Protein AF-A0A6A3I0V7-F1 (afdb_monomer_lite)

Structure (mmCIF, N/CA/C/O backbone):
data_AF-A0A6A3I0V7-F1
#
_entry.id   AF-A0A6A3I0V7-F1
#
loop_
_atom_site.group_PDB
_atom_site.id
_atom_site.type_symbol
_atom_site.label_atom_id
_atom_site.label_alt_id
_atom_site.label_comp_id
_atom_site.label_asym_id
_atom_site.label_entity_id
_atom_site.label_seq_id
_atom_site.pdbx_PDB_ins_code
_atom_site.Cartn_x
_atom_site.Cartn_y
_atom_site.Cartn_z
_atom_site.occupancy
_atom_site.B_iso_or_equiv
_atom_site.auth_seq_id
_atom_site.auth_comp_id
_atom_site.auth_asym_id
_atom_site.auth_atom_id
_atom_site.pdbx_PDB_model_num
ATOM 1 N N . MET A 1 1 ? -0.349 12.715 1.368 1.00 79.31 1 MET A N 1
ATOM 2 C CA . MET A 1 1 ? -0.711 11.899 2.550 1.00 79.31 1 MET A CA 1
ATOM 3 C C . MET A 1 1 ? -0.047 10.531 2.510 1.00 79.31 1 MET A C 1
ATOM 5 O O . MET A 1 1 ? 0.721 10.246 3.417 1.00 79.31 1 MET A O 1
ATOM 9 N N . ILE A 1 2 ? -0.271 9.708 1.475 1.00 89.44 2 ILE A N 1
ATOM 10 C CA . ILE A 1 2 ? 0.332 8.367 1.445 1.00 89.44 2 ILE A CA 1
ATOM 11 C C . ILE A 1 2 ? 1.865 8.400 1.434 1.00 89.44 2 ILE A C 1
ATOM 13 O O . ILE A 1 2 ? 2.478 7.672 2.196 1.00 89.44 2 ILE A O 1
ATOM 17 N N . SER A 1 3 ? 2.480 9.334 0.703 1.00 86.75 3 SER A N 1
ATOM 18 C CA . SER A 1 3 ? 3.940 9.506 0.676 1.00 86.75 3 SER A CA 1
ATOM 19 C C . SER A 1 3 ? 4.525 9.823 2.058 1.00 86.75 3 SER A C 1
ATOM 21 O O . SER A 1 3 ? 5.589 9.326 2.403 1.00 86.75 3 SER A O 1
ATOM 23 N N . THR A 1 4 ? 3.809 10.598 2.881 1.00 92.19 4 THR A N 1
ATOM 24 C CA . THR A 1 4 ? 4.211 10.896 4.264 1.00 92.19 4 THR A CA 1
ATOM 25 C C . THR A 1 4 ? 4.148 9.645 5.136 1.00 92.19 4 THR A C 1
ATOM 27 O O . THR A 1 4 ? 5.069 9.386 5.902 1.00 92.19 4 THR A O 1
ATOM 30 N N . LEU A 1 5 ? 3.088 8.842 5.013 1.00 89.75 5 LEU A N 1
ATOM 31 C CA . LEU A 1 5 ? 2.971 7.578 5.745 1.00 89.75 5 LEU A CA 1
ATOM 32 C C . LEU A 1 5 ? 4.051 6.585 5.295 1.00 89.75 5 LEU A C 1
ATOM 34 O O . LEU A 1 5 ? 4.704 5.978 6.137 1.00 89.75 5 LEU A O 1
ATOM 38 N N . THR A 1 6 ? 4.303 6.477 3.990 1.00 90.50 6 THR A N 1
ATOM 39 C CA . THR A 1 6 ? 5.374 5.636 3.442 1.00 90.50 6 THR A CA 1
ATOM 40 C C . THR A 1 6 ? 6.741 6.069 3.965 1.00 90.50 6 THR A C 1
ATOM 42 O O . THR A 1 6 ? 7.535 5.216 4.339 1.00 90.50 6 THR A O 1
ATOM 45 N N . ALA A 1 7 ? 7.012 7.372 4.070 1.00 91.75 7 ALA A N 1
ATOM 46 C CA . ALA A 1 7 ? 8.282 7.864 4.603 1.00 91.75 7 ALA A CA 1
ATOM 47 C C . ALA A 1 7 ? 8.501 7.507 6.086 1.00 91.75 7 ALA A C 1
ATOM 49 O O . ALA A 1 7 ? 9.640 7.322 6.500 1.00 91.75 7 ALA A O 1
ATOM 50 N N . ASN A 1 8 ? 7.429 7.401 6.879 1.00 92.69 8 ASN A N 1
ATOM 51 C CA . ASN A 1 8 ? 7.521 7.099 8.312 1.00 92.69 8 ASN A CA 1
ATOM 52 C C . ASN A 1 8 ? 7.514 5.595 8.622 1.00 92.69 8 ASN A C 1
ATOM 54 O O . ASN A 1 8 ? 8.167 5.166 9.568 1.00 92.69 8 ASN A O 1
ATOM 58 N N . TYR A 1 9 ? 6.769 4.800 7.853 1.00 87.75 9 TYR A N 1
ATOM 59 C CA . TYR A 1 9 ? 6.560 3.375 8.136 1.00 87.75 9 TYR A CA 1
ATOM 60 C C . TYR A 1 9 ? 7.254 2.442 7.133 1.00 87.75 9 TYR A C 1
ATOM 62 O O . TYR A 1 9 ? 7.406 1.255 7.408 1.00 87.75 9 TYR A O 1
ATOM 70 N N . GLY A 1 10 ? 7.677 2.949 5.975 1.00 90.56 10 GLY A N 1
ATOM 71 C CA . GLY A 1 10 ? 8.110 2.136 4.841 1.00 90.56 10 GLY A CA 1
ATOM 72 C C . GLY A 1 10 ? 6.935 1.477 4.112 1.00 90.56 10 GLY A C 1
ATOM 73 O O . GLY A 1 10 ? 5.857 1.270 4.674 1.00 90.56 10 GLY A O 1
ATOM 74 N N . ASP A 1 11 ? 7.132 1.131 2.839 1.00 89.69 11 ASP A N 1
ATOM 75 C CA . ASP A 1 11 ? 6.065 0.558 2.015 1.00 89.69 11 ASP A CA 1
ATOM 76 C C . ASP A 1 11 ? 5.574 -0.797 2.532 1.00 89.69 11 ASP A C 1
ATOM 78 O O . ASP A 1 11 ? 4.367 -1.047 2.556 1.00 89.69 11 ASP A O 1
ATOM 82 N N . GLU A 1 12 ? 6.484 -1.663 2.980 1.00 88.69 12 GLU A N 1
ATOM 83 C CA . GLU A 1 12 ? 6.137 -2.993 3.477 1.00 88.69 12 GLU A CA 1
ATOM 84 C C . GLU A 1 12 ? 5.250 -2.921 4.729 1.00 88.69 12 GLU A C 1
ATOM 86 O O . GLU A 1 12 ? 4.156 -3.493 4.743 1.00 88.69 12 GLU A O 1
ATOM 91 N N . ALA A 1 13 ? 5.685 -2.211 5.774 1.00 89.25 13 ALA A N 1
ATOM 92 C CA . ALA A 1 13 ? 4.943 -2.163 7.032 1.00 89.25 13 ALA A CA 1
ATOM 93 C C . ALA A 1 13 ? 3.628 -1.385 6.890 1.00 89.25 13 ALA A C 1
ATOM 95 O O . ALA A 1 13 ? 2.601 -1.823 7.414 1.00 89.25 13 ALA A O 1
ATOM 96 N N . LEU A 1 14 ? 3.625 -0.285 6.123 1.00 92.12 14 LEU A N 1
ATOM 97 C CA . LEU A 1 14 ? 2.409 0.478 5.841 1.00 92.12 14 LEU A CA 1
ATOM 98 C C . LEU A 1 14 ? 1.354 -0.383 5.142 1.00 92.12 14 LEU A C 1
ATOM 100 O O . LEU A 1 14 ? 0.196 -0.388 5.556 1.00 92.12 14 LEU A O 1
ATOM 104 N N . SER A 1 15 ? 1.754 -1.151 4.126 1.00 91.44 15 SER A N 1
ATOM 105 C CA . SER A 1 15 ? 0.830 -2.019 3.390 1.00 91.44 15 SER A CA 1
ATOM 106 C C . SER A 1 15 ? 0.175 -3.065 4.290 1.00 91.44 15 SER A C 1
ATOM 108 O O . SER A 1 15 ? -1.027 -3.305 4.211 1.00 91.44 15 SER A O 1
ATOM 110 N N . LYS A 1 16 ? 0.958 -3.682 5.184 1.00 88.62 16 LYS A N 1
ATOM 111 C CA . LYS A 1 16 ? 0.446 -4.679 6.137 1.00 88.62 16 LYS A CA 1
ATOM 112 C C . LYS A 1 16 ? -0.519 -4.056 7.137 1.00 88.62 16 LYS A C 1
ATOM 114 O O . LYS A 1 16 ? -1.570 -4.629 7.413 1.00 88.62 16 LYS A O 1
ATOM 119 N N . MET A 1 17 ? -0.175 -2.878 7.658 1.00 91.38 17 MET A N 1
ATOM 120 C CA . MET A 1 17 ? -1.019 -2.146 8.600 1.00 91.38 17 MET A CA 1
ATOM 121 C C . MET A 1 17 ? -2.375 -1.796 7.976 1.00 91.38 17 MET A C 1
ATOM 123 O O . MET A 1 17 ? -3.415 -1.999 8.602 1.00 91.38 17 MET A O 1
ATOM 127 N N . LEU A 1 18 ? -2.375 -1.313 6.734 1.00 92.44 18 LEU A N 1
ATOM 128 C CA . LEU A 1 18 ? -3.597 -0.987 6.003 1.00 92.44 18 LEU A CA 1
ATOM 129 C C . LEU A 1 18 ? -4.425 -2.240 5.680 1.00 92.44 18 LEU A C 1
ATOM 131 O O . LEU A 1 18 ? -5.647 -2.218 5.838 1.00 92.44 18 LEU A O 1
ATOM 135 N N . GLU A 1 19 ? -3.791 -3.357 5.316 1.00 90.56 19 GLU A N 1
ATOM 136 C CA . GLU A 1 19 ? -4.508 -4.618 5.094 1.00 90.56 19 GLU A CA 1
ATOM 137 C C . GLU A 1 19 ? -5.155 -5.159 6.376 1.00 90.56 19 GLU A C 1
ATOM 139 O O . GLU A 1 19 ? -6.305 -5.602 6.346 1.00 90.56 19 GLU A O 1
ATOM 144 N N . ALA A 1 20 ? -4.469 -5.062 7.517 1.00 89.69 20 ALA A N 1
ATOM 145 C CA . ALA A 1 20 ? -5.039 -5.415 8.814 1.00 89.69 20 ALA A CA 1
ATOM 146 C C . ALA A 1 20 ? -6.207 -4.486 9.188 1.00 89.69 20 ALA A C 1
ATOM 148 O O . ALA A 1 20 ? -7.268 -4.952 9.608 1.00 89.69 20 ALA A O 1
ATOM 149 N N . ALA A 1 21 ? -6.062 -3.178 8.961 1.00 90.38 21 ALA A N 1
ATOM 150 C CA . ALA A 1 21 ? -7.112 -2.199 9.230 1.00 90.38 21 ALA A CA 1
ATOM 151 C C . ALA A 1 21 ? -8.373 -2.423 8.372 1.00 90.38 21 ALA A C 1
ATOM 153 O O . ALA A 1 21 ? -9.479 -2.126 8.815 1.00 90.38 21 ALA A O 1
ATOM 154 N N . LYS A 1 22 ? -8.262 -3.032 7.183 1.00 90.44 22 LYS A N 1
ATOM 155 C CA . LYS A 1 22 ? -9.435 -3.417 6.374 1.00 90.44 22 LYS A CA 1
ATOM 156 C C . LYS A 1 22 ? -10.331 -4.472 7.033 1.00 90.44 22 LYS A C 1
ATOM 158 O O . LYS A 1 22 ? -11.487 -4.607 6.621 1.00 90.44 22 LYS A O 1
ATOM 163 N N . GLN A 1 23 ? -9.825 -5.214 8.018 1.00 89.81 23 GLN A N 1
ATOM 164 C CA . GLN A 1 23 ? -10.585 -6.247 8.730 1.00 89.81 23 GLN A CA 1
ATOM 165 C C . GLN A 1 23 ? -11.453 -5.677 9.860 1.00 89.81 23 GLN A C 1
ATOM 167 O O . GLN A 1 23 ? -12.381 -6.341 10.315 1.00 89.81 23 GLN A O 1
ATOM 172 N N . VAL A 1 24 ? -11.198 -4.437 10.287 1.00 93.69 24 VAL A N 1
ATOM 173 C CA . VAL A 1 24 ? -11.955 -3.763 11.346 1.00 93.69 24 VAL A CA 1
ATOM 174 C C . VAL A 1 24 ? -13.033 -2.892 10.710 1.00 93.69 24 VAL A C 1
ATOM 176 O O . VAL A 1 24 ? -12.746 -2.042 9.870 1.00 93.69 24 VAL A O 1
ATOM 179 N N . ARG A 1 25 ? -14.299 -3.104 11.086 1.00 93.94 25 ARG A N 1
ATOM 180 C CA . ARG A 1 25 ? -15.459 -2.478 10.427 1.00 93.94 25 ARG A CA 1
ATOM 181 C C . ARG A 1 25 ? -15.378 -0.950 10.429 1.00 93.94 25 ARG A C 1
ATOM 183 O O . ARG A 1 25 ? -15.690 -0.328 9.418 1.00 93.94 25 ARG A O 1
ATOM 190 N N . GLU A 1 26 ? -14.932 -0.374 11.537 1.00 95.88 26 GLU A N 1
ATOM 191 C CA . GLU A 1 26 ? -14.850 1.066 11.778 1.00 95.88 26 GLU A CA 1
ATOM 192 C C . GLU A 1 26 ? -13.758 1.740 10.929 1.00 95.88 26 GLU A C 1
ATOM 194 O O . GLU A 1 26 ? -13.934 2.872 10.487 1.00 95.88 26 GLU A O 1
ATOM 199 N N . THR A 1 27 ? -12.650 1.049 10.647 1.00 92.50 27 THR A N 1
ATOM 200 C CA . THR A 1 27 ? -11.508 1.609 9.898 1.00 92.50 27 THR A CA 1
ATOM 201 C C . THR A 1 27 ? -11.434 1.124 8.452 1.00 92.50 27 THR A C 1
ATOM 203 O O . THR A 1 27 ? -10.666 1.666 7.656 1.00 92.50 27 THR A O 1
ATOM 206 N N . LYS A 1 28 ? -12.278 0.161 8.066 1.00 92.31 28 LYS A N 1
ATOM 207 C CA . LYS A 1 28 ? -12.271 -0.489 6.751 1.00 92.31 28 LYS A CA 1
ATOM 208 C C . LYS A 1 28 ? -12.340 0.471 5.569 1.00 92.31 28 LYS A C 1
ATOM 210 O O . LYS A 1 28 ? -11.612 0.276 4.597 1.00 92.31 28 LYS A O 1
ATOM 215 N N . ALA A 1 29 ? -13.223 1.469 5.625 1.00 93.94 29 ALA A N 1
ATOM 216 C CA . ALA A 1 29 ? -13.396 2.425 4.530 1.00 93.94 29 ALA A CA 1
ATOM 217 C C . ALA A 1 29 ? -12.117 3.247 4.317 1.00 93.94 29 ALA A C 1
ATOM 219 O O . ALA A 1 29 ? -11.529 3.213 3.239 1.00 93.94 29 ALA A O 1
ATOM 220 N N . MET A 1 30 ? -11.620 3.864 5.390 1.00 93.94 30 MET A N 1
ATOM 221 C CA . MET A 1 30 ? -10.395 4.661 5.363 1.00 93.94 30 MET A CA 1
ATOM 222 C C . MET A 1 30 ? -9.172 3.827 4.961 1.00 93.94 30 MET A C 1
ATOM 224 O O . MET A 1 30 ? -8.367 4.260 4.140 1.00 93.94 30 MET A O 1
ATOM 228 N N . ALA A 1 31 ? -9.041 2.608 5.490 1.00 93.62 31 ALA A N 1
ATOM 229 C CA . ALA A 1 31 ? -7.938 1.716 5.154 1.00 93.62 31 ALA A CA 1
ATOM 230 C C . ALA A 1 31 ? -7.945 1.325 3.668 1.00 93.62 31 ALA A C 1
ATOM 232 O O . ALA A 1 31 ? -6.896 1.298 3.030 1.00 93.62 31 ALA A O 1
ATOM 233 N N . LYS A 1 32 ? -9.128 1.078 3.090 1.00 93.12 32 LYS A N 1
ATOM 234 C CA . LYS A 1 32 ? -9.276 0.799 1.657 1.00 93.12 32 LYS A CA 1
ATOM 235 C C . LYS A 1 32 ? -8.861 1.997 0.799 1.00 93.12 32 LYS A C 1
ATOM 237 O O . LYS A 1 32 ? -8.150 1.807 -0.186 1.00 93.12 32 LYS A O 1
ATOM 242 N N . ASP A 1 33 ? -9.273 3.205 1.169 1.00 94.25 33 ASP A N 1
ATOM 243 C CA . ASP A 1 33 ? -8.934 4.418 0.418 1.00 94.25 33 ASP A CA 1
ATOM 244 C C . ASP A 1 33 ? -7.429 4.706 0.466 1.00 94.25 33 ASP A C 1
ATOM 246 O O . ASP A 1 33 ? -6.816 5.008 -0.560 1.00 94.25 33 ASP A O 1
ATOM 250 N N . LEU A 1 34 ? -6.803 4.512 1.629 1.00 95.00 34 LEU 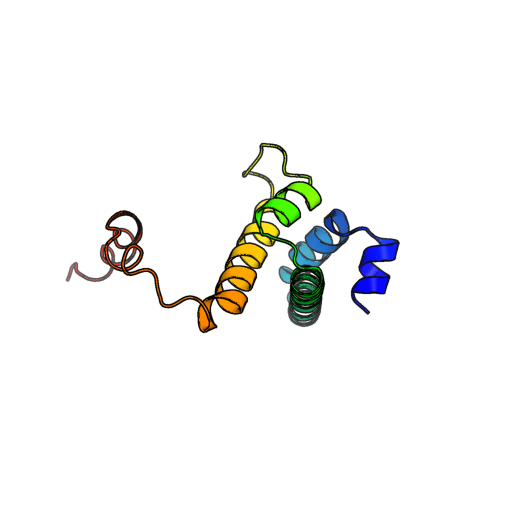A N 1
ATOM 251 C CA . LEU A 1 34 ? -5.355 4.641 1.785 1.00 95.00 34 LEU A CA 1
ATOM 252 C C . LEU A 1 34 ? -4.585 3.562 1.020 1.00 95.00 34 LEU A C 1
ATOM 254 O O . LEU A 1 34 ? -3.587 3.879 0.374 1.00 95.00 34 LEU A O 1
ATOM 258 N N . GLN A 1 35 ? -5.065 2.317 1.016 1.00 94.06 35 GLN A N 1
ATOM 259 C CA . GLN A 1 35 ? -4.454 1.236 0.238 1.00 94.06 35 GLN A CA 1
ATOM 260 C C . GLN A 1 35 ? -4.530 1.520 -1.272 1.00 94.06 35 GLN A C 1
ATOM 262 O O . GLN A 1 35 ? -3.557 1.313 -1.995 1.00 94.06 35 GLN A O 1
ATOM 267 N N . ASN A 1 36 ? -5.649 2.070 -1.754 1.00 93.88 36 ASN A N 1
ATOM 268 C CA . ASN A 1 36 ? -5.780 2.510 -3.145 1.00 93.88 36 ASN A CA 1
ATOM 269 C C . ASN A 1 36 ? -4.837 3.680 -3.467 1.00 93.88 36 ASN A C 1
ATOM 271 O O . ASN A 1 36 ? -4.231 3.707 -4.537 1.00 93.88 36 ASN A O 1
ATOM 275 N N . ALA A 1 37 ? -4.687 4.643 -2.553 1.00 94.00 37 ALA A N 1
ATOM 276 C CA . ALA A 1 37 ? -3.726 5.731 -2.712 1.00 94.00 37 ALA A CA 1
ATOM 277 C C . ALA A 1 37 ? -2.282 5.206 -2.782 1.00 94.00 37 ALA A C 1
ATOM 279 O O . ALA A 1 37 ? -1.496 5.694 -3.591 1.00 94.00 37 ALA A O 1
ATOM 280 N N . GLN A 1 38 ? -1.948 4.178 -1.996 1.00 94.75 38 GLN A N 1
ATOM 281 C CA . GLN A 1 38 ? -0.648 3.508 -2.057 1.00 94.75 38 GLN A CA 1
ATOM 282 C C . GLN A 1 38 ? -0.418 2.846 -3.416 1.00 94.75 38 GLN A C 1
ATOM 284 O O . GLN A 1 38 ? 0.633 3.041 -4.022 1.00 94.75 38 GLN A O 1
ATOM 289 N N . PHE A 1 39 ? -1.419 2.143 -3.947 1.00 93.88 39 PHE A N 1
ATOM 290 C CA . PHE A 1 39 ? -1.327 1.509 -5.263 1.00 93.88 39 PHE A CA 1
ATOM 291 C C . PHE A 1 39 ? -1.178 2.523 -6.397 1.00 93.88 39 PHE A C 1
ATOM 293 O O . PHE A 1 39 ? -0.350 2.324 -7.283 1.00 93.88 39 PHE A O 1
ATOM 300 N N . ASN A 1 40 ? -1.920 3.631 -6.349 1.00 91.75 40 ASN A N 1
ATOM 301 C CA . ASN A 1 40 ? -1.747 4.736 -7.291 1.00 91.75 40 ASN A CA 1
ATOM 302 C C . ASN A 1 40 ? -0.337 5.332 -7.213 1.00 91.75 40 ASN A C 1
ATOM 304 O O . ASN A 1 40 ? 0.258 5.618 -8.245 1.00 91.75 40 ASN A O 1
ATOM 308 N N . ASN A 1 41 ? 0.214 5.479 -6.006 1.00 91.75 41 ASN A N 1
ATOM 309 C CA . ASN A 1 41 ? 1.570 5.985 -5.809 1.00 91.75 41 ASN A CA 1
ATOM 310 C C . ASN A 1 41 ? 2.639 5.033 -6.371 1.00 91.75 41 ASN A C 1
ATOM 312 O O . ASN A 1 41 ? 3.616 5.495 -6.949 1.00 91.75 41 ASN A O 1
ATOM 316 N N . TRP A 1 42 ? 2.464 3.716 -6.236 1.00 93.44 42 TRP A N 1
ATOM 317 C CA . TRP A 1 42 ? 3.357 2.739 -6.870 1.00 93.44 42 TRP A CA 1
ATOM 318 C C . TRP A 1 42 ? 3.215 2.733 -8.391 1.00 93.44 42 TRP A C 1
ATOM 320 O O . TRP A 1 42 ? 4.215 2.682 -9.098 1.00 93.44 42 TRP A O 1
ATOM 330 N N . LEU A 1 43 ? 1.987 2.832 -8.907 1.00 88.94 43 LEU A N 1
ATOM 331 C CA . LEU A 1 43 ? 1.742 2.917 -10.346 1.00 88.94 43 LEU A CA 1
ATOM 332 C C . LEU A 1 43 ? 2.359 4.187 -10.955 1.00 88.94 43 LEU A C 1
ATOM 334 O O . LEU A 1 43 ? 2.960 4.111 -12.017 1.00 88.94 43 LEU A O 1
ATOM 338 N N . ALA A 1 44 ? 2.254 5.331 -10.275 1.00 88.00 44 ALA A N 1
ATOM 339 C CA . ALA A 1 44 ? 2.859 6.593 -10.705 1.00 88.00 44 ALA A CA 1
ATOM 340 C C . ALA A 1 44 ? 4.398 6.574 -10.681 1.00 88.00 44 ALA A C 1
ATOM 342 O O . ALA A 1 44 ? 5.026 7.404 -11.329 1.00 88.00 44 ALA A O 1
ATOM 343 N N . GLN A 1 45 ? 4.995 5.639 -9.938 1.00 87.31 45 GLN A N 1
ATOM 344 C CA . GLN A 1 45 ? 6.436 5.370 -9.920 1.00 87.31 45 GLN A CA 1
ATOM 345 C C . GLN A 1 45 ? 6.836 4.241 -10.887 1.00 87.31 45 GLN A C 1
ATOM 347 O O . GLN A 1 45 ? 7.952 3.732 -10.804 1.00 87.31 45 GLN A O 1
ATOM 352 N N . ASP A 1 46 ? 5.924 3.814 -11.767 1.00 87.06 46 ASP A N 1
ATOM 353 C CA . ASP A 1 46 ? 6.116 2.730 -12.735 1.00 87.06 46 ASP A CA 1
ATOM 354 C C . ASP A 1 46 ? 6.519 1.386 -12.104 1.00 87.06 46 ASP A C 1
ATOM 356 O O . ASP A 1 46 ? 7.168 0.544 -12.733 1.00 87.06 46 ASP A O 1
ATOM 360 N N . PHE A 1 47 ? 6.115 1.137 -10.855 1.00 87.94 47 PHE A N 1
ATOM 361 C CA . PHE A 1 47 ? 6.410 -0.136 -10.210 1.00 87.94 47 PHE A CA 1
ATOM 362 C C . PHE A 1 47 ? 5.608 -1.264 -10.859 1.00 87.94 47 PHE A C 1
ATOM 364 O O . PHE A 1 47 ? 4.384 -1.258 -10.928 1.00 87.94 47 PHE A O 1
ATOM 371 N N . THR A 1 48 ? 6.314 -2.287 -11.322 1.00 88.81 48 THR A N 1
ATOM 372 C CA . THR A 1 48 ? 5.707 -3.530 -11.795 1.00 88.81 48 THR A CA 1
ATOM 373 C C . THR A 1 48 ? 5.278 -4.405 -10.614 1.00 88.81 48 THR A C 1
ATOM 375 O O . THR A 1 48 ? 5.855 -4.313 -9.523 1.00 88.81 48 THR A O 1
ATOM 378 N N . PRO A 1 49 ? 4.331 -5.343 -10.807 1.00 87.56 49 PRO A N 1
ATOM 379 C CA . PRO A 1 49 ? 3.978 -6.308 -9.769 1.00 87.56 49 PRO A CA 1
ATOM 380 C C . PRO A 1 49 ? 5.192 -7.077 -9.228 1.00 87.56 49 PRO A C 1
ATOM 382 O O . PRO A 1 49 ? 5.249 -7.366 -8.037 1.00 87.56 49 PRO A O 1
ATOM 385 N N . THR A 1 50 ? 6.193 -7.370 -10.062 1.00 87.00 50 THR A N 1
ATOM 386 C CA . THR A 1 50 ? 7.436 -8.031 -9.634 1.00 87.00 50 THR A CA 1
ATOM 387 C C . THR A 1 50 ? 8.291 -7.137 -8.731 1.00 87.00 50 THR A C 1
ATOM 389 O O . THR A 1 50 ? 8.865 -7.618 -7.757 1.00 87.00 50 THR A O 1
ATOM 392 N N . GLN A 1 51 ? 8.362 -5.831 -9.003 1.00 88.81 51 GLN A N 1
ATOM 393 C CA . GLN A 1 51 ? 9.064 -4.885 -8.127 1.00 88.81 51 GLN A CA 1
ATOM 394 C C . GLN A 1 51 ? 8.351 -4.737 -6.783 1.00 88.81 51 GLN A C 1
ATOM 396 O O . GLN A 1 51 ? 9.012 -4.787 -5.749 1.00 88.81 51 GLN A O 1
ATOM 401 N N . VAL A 1 52 ? 7.017 -4.649 -6.778 1.00 89.12 52 VAL A N 1
ATOM 402 C CA . VAL A 1 52 ? 6.238 -4.600 -5.530 1.00 89.12 52 VAL A CA 1
ATOM 403 C C . VAL A 1 52 ? 6.372 -5.898 -4.730 1.00 89.12 52 VAL A C 1
ATOM 405 O O . VAL A 1 52 ? 6.500 -5.841 -3.513 1.00 89.12 52 VAL A O 1
ATOM 408 N N . LEU A 1 53 ? 6.436 -7.064 -5.384 1.00 86.12 53 LEU A N 1
ATOM 409 C CA . LEU A 1 53 ? 6.723 -8.344 -4.717 1.00 86.12 53 LEU A CA 1
ATOM 410 C C . LEU A 1 53 ? 8.029 -8.271 -3.905 1.00 86.12 53 LEU A C 1
ATOM 412 O O . LEU A 1 53 ? 8.066 -8.640 -2.731 1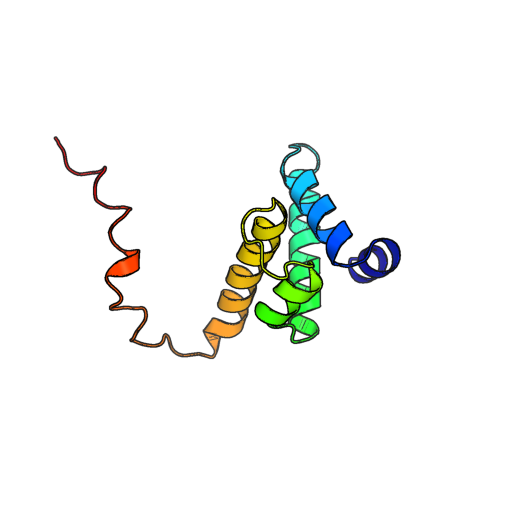.00 86.12 53 LEU A O 1
ATOM 416 N N . ASN A 1 54 ? 9.092 -7.762 -4.533 1.00 86.06 54 ASN A N 1
ATOM 417 C CA . ASN A 1 54 ? 10.401 -7.617 -3.901 1.00 86.06 54 ASN A CA 1
ATOM 418 C C . ASN A 1 54 ? 10.388 -6.561 -2.789 1.00 86.06 54 ASN A C 1
ATOM 420 O O . ASN A 1 54 ? 10.997 -6.773 -1.743 1.00 86.06 54 ASN A O 1
ATOM 424 N N . LEU A 1 55 ? 9.686 -5.448 -3.010 1.00 87.81 55 LEU A N 1
ATOM 425 C CA . LEU A 1 55 ? 9.542 -4.350 -2.055 1.00 87.81 55 LEU A CA 1
ATOM 426 C C . LEU A 1 55 ? 8.781 -4.770 -0.792 1.00 87.81 55 LEU A C 1
ATOM 428 O O . LEU A 1 55 ? 9.103 -4.302 0.292 1.00 87.81 55 LEU A O 1
ATOM 432 N N . LEU A 1 56 ? 7.826 -5.695 -0.907 1.00 85.75 56 LEU A N 1
ATOM 433 C CA . LEU A 1 56 ? 7.120 -6.276 0.238 1.00 85.75 56 LEU A CA 1
ATOM 434 C C . LEU A 1 56 ? 7.905 -7.416 0.919 1.00 85.75 56 LEU A C 1
ATOM 436 O O . LEU A 1 56 ? 7.324 -8.177 1.694 1.00 85.75 56 LEU A O 1
ATOM 440 N N . GLY A 1 57 ? 9.192 -7.586 0.596 1.00 77.31 57 GLY A N 1
ATOM 441 C CA . GLY A 1 57 ? 10.063 -8.579 1.223 1.00 77.31 57 GLY A CA 1
ATOM 442 C C . GLY A 1 57 ? 9.762 -10.031 0.836 1.00 77.31 57 GLY A C 1
ATOM 443 O O . GLY A 1 57 ? 10.294 -10.954 1.451 1.00 77.31 57 GLY A O 1
ATOM 444 N N . MET A 1 58 ? 8.942 -10.281 -0.193 1.00 67.75 58 MET A N 1
ATOM 445 C CA . MET A 1 58 ? 8.517 -11.632 -0.584 1.00 67.75 58 MET A CA 1
ATOM 446 C C . MET A 1 58 ? 9.543 -12.328 -1.483 1.00 67.75 58 MET A C 1
ATOM 448 O O . MET A 1 58 ? 9.259 -12.723 -2.616 1.00 67.75 58 MET A O 1
ATOM 452 N N . LYS A 1 59 ? 10.757 -12.529 -0.972 1.00 56.44 59 LYS A N 1
ATOM 453 C CA . LYS A 1 59 ? 11.728 -13.427 -1.600 1.00 56.44 59 LYS A CA 1
ATOM 454 C C . LYS A 1 59 ? 11.344 -14.871 -1.246 1.00 56.44 59 LYS A C 1
ATOM 456 O O . LYS A 1 59 ? 11.764 -15.394 -0.225 1.00 56.44 59 LYS A O 1
ATOM 461 N N . HIS A 1 60 ? 10.534 -15.505 -2.097 1.00 52.38 60 HIS A N 1
ATOM 462 C CA . HIS A 1 60 ? 10.243 -16.955 -2.126 1.00 52.38 60 HIS A CA 1
ATOM 463 C C . HIS A 1 60 ? 9.142 -17.552 -1.220 1.00 52.38 60 HIS A C 1
ATOM 465 O O . HIS A 1 60 ? 8.928 -18.761 -1.293 1.00 52.38 60 HIS A O 1
ATOM 471 N N . GLN A 1 61 ? 8.366 -16.779 -0.451 1.00 50.94 61 GLN A N 1
ATOM 472 C CA . GLN A 1 61 ? 7.241 -17.334 0.332 1.00 50.94 61 GLN A CA 1
ATOM 473 C C . GLN A 1 61 ? 5.898 -16.668 0.006 1.00 50.94 61 GLN A C 1
ATOM 475 O O . GLN A 1 61 ? 5.519 -15.644 0.562 1.00 50.94 61 GLN A O 1
ATOM 480 N N . LEU A 1 62 ? 5.131 -17.317 -0.876 1.00 53.19 62 LEU A N 1
ATOM 481 C CA . LEU A 1 62 ? 3.759 -16.951 -1.267 1.00 53.19 62 LEU A CA 1
ATOM 482 C C . LEU A 1 62 ? 2.689 -17.345 -0.220 1.00 53.19 62 LEU A C 1
ATOM 484 O O . LEU A 1 62 ? 1.520 -17.494 -0.570 1.00 53.19 62 LEU A O 1
ATOM 488 N N . ARG A 1 63 ? 3.069 -17.571 1.047 1.00 50.19 63 ARG A N 1
ATOM 489 C CA . ARG A 1 63 ? 2.167 -18.085 2.102 1.00 50.19 63 ARG A CA 1
ATOM 490 C C . ARG A 1 63 ? 1.927 -17.135 3.279 1.00 50.19 63 ARG A C 1
ATOM 492 O O . ARG A 1 63 ? 1.154 -17.478 4.164 1.00 50.19 63 ARG A O 1
ATOM 499 N N . GLU A 1 64 ? 2.511 -15.943 3.264 1.00 54.25 64 GLU A N 1
ATOM 500 C CA . GLU A 1 64 ? 2.311 -14.949 4.322 1.00 54.25 64 GLU A CA 1
ATOM 501 C C . GLU A 1 64 ? 1.064 -14.074 4.070 1.00 54.25 64 GLU A C 1
ATOM 503 O O . GLU A 1 64 ? 0.730 -13.824 2.906 1.00 54.25 64 GLU A O 1
ATOM 508 N N . PRO A 1 65 ? 0.412 -13.517 5.117 1.00 60.69 65 PRO A N 1
ATOM 509 C CA . PRO A 1 65 ? -0.701 -12.554 5.001 1.00 60.69 65 PRO A CA 1
ATOM 510 C C . PRO A 1 65 ? -0.399 -11.377 4.060 1.00 60.69 65 PRO A C 1
ATOM 512 O O . PRO A 1 65 ? -1.290 -10.780 3.458 1.00 60.69 65 PRO A O 1
ATOM 515 N N . ASN A 1 66 ? 0.889 -11.091 3.886 1.00 62.56 66 ASN A N 1
ATOM 516 C CA . ASN A 1 66 ? 1.431 -10.064 3.010 1.00 62.56 66 ASN A CA 1
ATOM 517 C C . ASN A 1 66 ? 1.054 -10.306 1.537 1.00 62.56 66 ASN A C 1
ATOM 519 O O . ASN A 1 66 ? 0.884 -9.344 0.788 1.00 62.56 66 ASN A O 1
ATOM 523 N N . ALA A 1 67 ? 0.897 -11.569 1.111 1.00 74.12 67 ALA A N 1
ATOM 524 C CA . ALA A 1 67 ? 0.603 -11.932 -0.277 1.00 74.12 67 ALA A CA 1
ATOM 525 C C . ALA A 1 67 ? -0.709 -11.307 -0.778 1.00 74.12 67 ALA A C 1
ATOM 527 O O . ALA A 1 67 ? -0.833 -11.009 -1.965 1.00 74.12 67 ALA A O 1
ATOM 528 N N . ILE A 1 68 ? -1.662 -11.043 0.124 1.00 83.81 68 ILE A N 1
ATOM 529 C CA . ILE A 1 68 ? -2.950 -10.411 -0.193 1.00 83.81 68 ILE A CA 1
ATOM 530 C C . ILE A 1 68 ? -2.742 -9.030 -0.822 1.00 83.81 68 ILE A C 1
ATOM 532 O O . ILE A 1 68 ? -3.356 -8.728 -1.847 1.00 83.81 68 ILE A O 1
ATOM 536 N N . VAL A 1 69 ? -1.844 -8.218 -0.256 1.00 88.06 69 VAL A N 1
ATOM 537 C CA . VAL A 1 69 ? -1.525 -6.881 -0.781 1.00 88.06 69 VAL A CA 1
ATOM 538 C C . VAL A 1 69 ? -0.943 -6.997 -2.184 1.00 88.06 69 VAL A C 1
ATOM 540 O O . VAL A 1 69 ? -1.358 -6.269 -3.085 1.00 88.06 69 VAL A O 1
ATOM 543 N N . TRP A 1 70 ? -0.022 -7.939 -2.395 1.00 89.44 70 TRP A N 1
ATOM 544 C CA . TRP A 1 70 ? 0.589 -8.147 -3.704 1.00 89.44 70 TRP A CA 1
ATOM 545 C C . TRP A 1 70 ? -0.436 -8.570 -4.764 1.00 89.44 70 TRP A C 1
ATOM 547 O O . TRP A 1 70 ? -0.472 -7.981 -5.844 1.00 89.44 70 TRP A O 1
ATOM 557 N N . TYR A 1 71 ? -1.311 -9.538 -4.461 1.00 87.94 71 TYR A N 1
ATOM 558 C CA . TYR A 1 71 ? -2.380 -9.946 -5.380 1.00 87.94 71 TYR A CA 1
ATOM 559 C C . TYR A 1 71 ? -3.340 -8.790 -5.685 1.00 87.94 71 TYR A C 1
ATOM 561 O O . TYR A 1 71 ? -3.732 -8.603 -6.840 1.00 87.94 71 TYR A O 1
ATOM 569 N N . ALA A 1 72 ? -3.692 -7.995 -4.671 1.00 89.44 72 ALA A N 1
ATOM 570 C CA . ALA A 1 72 ? -4.535 -6.818 -4.840 1.00 89.44 72 ALA A CA 1
ATOM 571 C C . ALA A 1 72 ? -3.866 -5.775 -5.746 1.00 89.44 72 ALA A C 1
ATOM 573 O O . ALA A 1 72 ? -4.511 -5.265 -6.665 1.00 89.44 72 ALA A O 1
ATOM 574 N N . TYR A 1 73 ? -2.570 -5.518 -5.549 1.00 90.50 73 TYR A N 1
ATOM 575 C CA . TYR A 1 73 ? -1.811 -4.615 -6.403 1.00 90.50 73 TYR A CA 1
ATOM 576 C C . TYR A 1 73 ? -1.675 -5.143 -7.832 1.00 90.50 73 TYR A C 1
ATOM 578 O O . TYR A 1 73 ? -1.892 -4.390 -8.772 1.00 90.50 73 TYR A O 1
ATOM 586 N N . LYS A 1 74 ? -1.392 -6.436 -8.030 1.00 89.25 74 LYS A N 1
ATOM 587 C CA . LYS A 1 74 ? -1.315 -7.044 -9.367 1.00 89.25 74 LYS A CA 1
ATOM 588 C C . LYS A 1 74 ? -2.622 -6.862 -10.140 1.00 89.25 74 LYS A C 1
ATOM 590 O O . LYS A 1 74 ? -2.592 -6.419 -11.283 1.00 89.25 74 LYS A O 1
ATOM 595 N N . ALA A 1 75 ? -3.763 -7.138 -9.506 1.00 87.69 75 ALA A N 1
ATOM 596 C CA . ALA A 1 75 ? -5.076 -6.942 -10.121 1.00 87.69 75 ALA A CA 1
ATOM 597 C C . ALA A 1 75 ? -5.377 -5.458 -10.409 1.00 87.69 75 ALA A C 1
ATOM 599 O O . ALA A 1 75 ? -6.000 -5.135 -11.421 1.00 87.69 75 ALA A O 1
ATOM 600 N N . PHE A 1 76 ?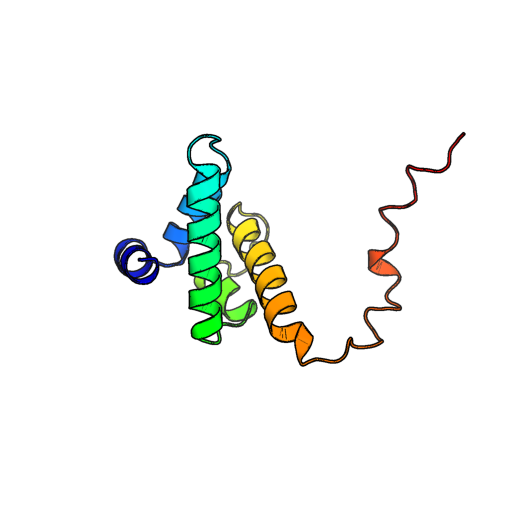 -4.940 -4.552 -9.528 1.00 88.06 76 PHE A N 1
ATOM 601 C CA . PHE A 1 76 ? -5.041 -3.107 -9.732 1.00 88.06 76 PHE A CA 1
ATOM 602 C C . PHE A 1 76 ? -4.193 -2.643 -10.925 1.00 88.06 76 PHE A C 1
ATOM 604 O O . PHE A 1 76 ? -4.703 -1.973 -11.821 1.00 88.06 76 PHE A O 1
ATOM 611 N N . TYR A 1 77 ? -2.925 -3.056 -10.956 1.00 85.75 77 TYR A N 1
ATOM 612 C CA . TYR A 1 77 ? -1.957 -2.753 -12.002 1.00 85.75 77 TYR A CA 1
ATOM 613 C C . TYR A 1 77 ? -2.466 -3.227 -13.360 1.00 85.75 77 TYR A C 1
ATOM 615 O O . TYR A 1 77 ? -2.582 -2.414 -14.270 1.00 85.75 77 TYR A O 1
ATOM 623 N N . GLU A 1 78 ? -2.871 -4.499 -13.471 1.00 86.00 78 GLU A N 1
ATOM 624 C CA . GLU A 1 78 ? -3.458 -5.072 -14.688 1.00 86.00 78 GLU A CA 1
ATOM 625 C C . GLU A 1 78 ? -4.629 -4.221 -15.190 1.00 86.00 78 GLU A C 1
ATOM 627 O O . GLU A 1 78 ? -4.625 -3.793 -16.338 1.00 86.00 78 GLU A O 1
ATOM 632 N N . ARG A 1 79 ? -5.598 -3.876 -14.337 1.00 83.12 79 ARG A N 1
ATOM 633 C CA . ARG A 1 79 ? -6.731 -3.024 -14.742 1.00 83.12 79 ARG A CA 1
ATOM 634 C C . ARG A 1 79 ? -6.307 -1.644 -15.241 1.00 83.12 79 ARG A C 1
ATOM 636 O O . ARG A 1 79 ? -6.932 -1.133 -16.165 1.00 83.12 79 ARG A O 1
ATOM 643 N N . ALA A 1 80 ? -5.274 -1.053 -14.646 1.00 80.25 80 ALA A N 1
ATOM 644 C CA . ALA A 1 80 ? -4.782 0.264 -15.031 1.00 80.25 80 ALA A CA 1
ATOM 645 C C . ALA A 1 80 ? -4.032 0.254 -16.377 1.00 80.25 80 ALA A C 1
ATOM 647 O O . ALA A 1 80 ? -4.136 1.215 -17.138 1.00 80.25 80 ALA A O 1
ATOM 648 N N . ILE A 1 81 ? -3.324 -0.834 -16.706 1.00 71.31 81 ILE A N 1
ATOM 649 C CA . ILE A 1 81 ? -2.562 -0.970 -17.964 1.00 71.31 81 ILE A CA 1
ATOM 650 C C . ILE A 1 81 ? -3.364 -1.612 -19.114 1.00 71.31 81 ILE A C 1
ATOM 652 O O . ILE A 1 81 ? -3.032 -1.431 -20.291 1.00 71.31 81 ILE A O 1
ATOM 656 N N . LEU A 1 82 ? -4.452 -2.324 -18.802 1.00 59.47 82 LEU A N 1
ATOM 657 C CA . LEU A 1 82 ? -5.305 -3.020 -19.772 1.00 59.47 82 LEU A CA 1
ATOM 658 C C . LEU A 1 82 ? -6.222 -2.152 -20.675 1.00 59.47 82 LEU A C 1
ATOM 660 O O . LEU A 1 82 ? -6.778 -2.739 -21.599 1.00 59.47 82 LEU A O 1
ATOM 664 N N . PRO A 1 83 ? -6.369 -0.808 -20.571 1.00 53.84 83 PRO A N 1
ATOM 665 C CA . PRO A 1 83 ? -7.058 -0.052 -21.622 1.00 53.84 83 PRO A CA 1
ATOM 666 C C . PRO A 1 83 ? -6.191 0.215 -22.870 1.00 53.84 83 PRO A C 1
ATOM 668 O O . PRO A 1 83 ? -6.743 0.507 -23.928 1.00 53.84 83 PRO A O 1
ATOM 671 N N . ARG A 1 84 ? -4.849 0.099 -22.796 1.00 50.28 84 ARG A N 1
ATOM 672 C CA . ARG A 1 84 ? -3.939 0.234 -23.965 1.00 50.28 84 ARG A CA 1
ATOM 673 C C . ARG A 1 84 ? -3.472 -1.095 -24.558 1.00 50.28 84 ARG A C 1
ATOM 675 O O . ARG A 1 84 ? -3.059 -1.130 -25.715 1.00 50.28 84 ARG A O 1
ATOM 682 N N . SER A 1 85 ? -3.553 -2.185 -23.804 1.00 48.16 85 SER A N 1
ATOM 683 C CA . SER A 1 85 ? -3.267 -3.523 -24.317 1.00 48.16 85 SER A CA 1
ATOM 684 C C . SER A 1 85 ? -4.572 -4.143 -24.796 1.00 48.16 85 SER A C 1
ATOM 686 O O . SER A 1 85 ? -5.406 -4.523 -23.978 1.00 48.16 85 SER A O 1
ATOM 688 N N . ARG A 1 86 ? -4.765 -4.240 -26.122 1.00 50.56 86 ARG A N 1
ATOM 689 C CA . ARG A 1 86 ? -5.832 -5.074 -26.704 1.00 50.56 86 ARG A CA 1
ATOM 690 C C . ARG A 1 86 ? -5.835 -6.416 -25.963 1.00 50.56 86 ARG A C 1
ATOM 692 O O . ARG A 1 86 ? -4.745 -6.961 -25.779 1.00 50.56 86 ARG A O 1
ATOM 699 N N . PRO A 1 87 ? -6.993 -6.953 -25.542 1.00 41.53 87 PRO A N 1
ATOM 700 C CA . PRO A 1 87 ? -7.027 -8.223 -24.835 1.00 41.53 87 PRO A CA 1
ATOM 701 C C . PRO A 1 87 ? -6.285 -9.259 -25.674 1.00 41.53 87 PRO A C 1
ATOM 703 O O . PRO A 1 87 ? -6.668 -9.553 -26.810 1.00 41.53 87 PRO A O 1
ATOM 706 N N . SER A 1 88 ? -5.180 -9.775 -25.138 1.00 43.09 88 SER A N 1
ATOM 707 C CA . SER A 1 88 ? -4.470 -10.883 -25.754 1.00 43.09 88 SER A CA 1
ATOM 708 C C . SER A 1 88 ? -5.473 -12.021 -25.881 1.00 43.09 88 SER A C 1
ATOM 710 O O . SER A 1 88 ? -5.897 -12.590 -24.875 1.00 43.09 88 SER A O 1
ATOM 712 N N . ARG A 1 89 ? -5.841 -12.362 -27.123 1.00 47.88 89 ARG A N 1
ATOM 713 C CA . ARG A 1 89 ? -6.740 -13.474 -27.501 1.00 47.88 89 ARG A CA 1
ATOM 714 C C . ARG A 1 89 ? -6.373 -14.824 -26.851 1.00 47.88 89 ARG A C 1
ATOM 716 O O . ARG A 1 89 ? -7.157 -15.757 -26.921 1.00 47.88 89 ARG A O 1
ATOM 723 N N . ILE A 1 90 ? -5.216 -14.914 -26.196 1.00 45.91 90 ILE A N 1
ATOM 724 C CA . ILE A 1 90 ? -4.697 -16.072 -25.463 1.00 45.91 90 ILE A CA 1
ATOM 725 C C . ILE A 1 90 ? -5.381 -16.255 -24.091 1.00 45.91 90 ILE A C 1
ATOM 727 O O . ILE A 1 90 ? -5.596 -17.389 -23.675 1.00 45.91 90 ILE A O 1
ATOM 731 N N . LEU A 1 91 ? -5.802 -15.184 -23.398 1.00 42.00 91 LEU A N 1
ATOM 732 C CA . LEU A 1 91 ? -6.529 -15.317 -22.119 1.00 42.00 91 LEU A CA 1
ATOM 733 C C . LEU A 1 91 ? -8.017 -15.660 -22.295 1.00 42.00 91 LEU A C 1
ATOM 735 O O . LEU A 1 91 ? -8.660 -16.071 -21.336 1.00 42.00 91 LEU A O 1
ATOM 739 N N . ALA A 1 92 ? -8.554 -15.545 -23.511 1.00 45.44 92 ALA A N 1
ATOM 740 C CA . ALA A 1 92 ? -9.924 -15.955 -23.818 1.00 45.44 92 ALA A CA 1
ATOM 741 C C . ALA A 1 92 ? -10.068 -17.475 -24.046 1.00 45.44 92 ALA A C 1
ATOM 743 O O . ALA A 1 92 ? -11.185 -17.977 -24.062 1.00 45.44 92 ALA A O 1
ATOM 744 N N . ILE A 1 93 ? -8.959 -18.210 -24.215 1.00 47.16 93 ILE A N 1
ATOM 745 C CA . ILE A 1 93 ? -8.962 -19.649 -24.547 1.00 47.16 93 ILE A CA 1
ATOM 746 C C . ILE A 1 93 ? -8.007 -20.431 -23.626 1.00 47.16 93 ILE A C 1
ATOM 748 O O . ILE A 1 93 ? -7.401 -21.416 -24.037 1.00 47.16 93 ILE A O 1
ATOM 752 N N . SER A 1 94 ? -7.827 -20.000 -22.373 1.00 37.97 9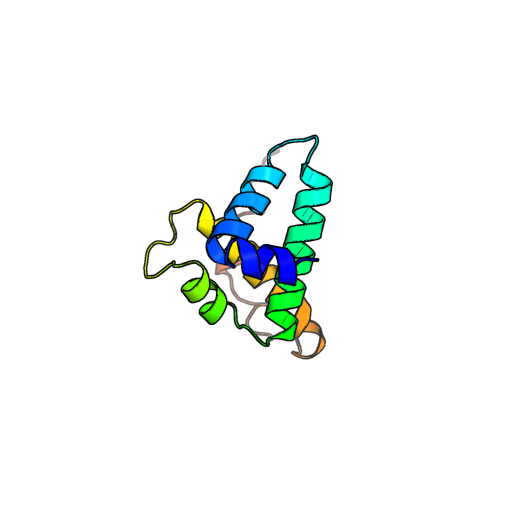4 SER A N 1
ATOM 753 C CA . SER A 1 94 ? -7.124 -20.821 -21.378 1.00 37.97 94 SER A CA 1
ATOM 754 C C . SER A 1 94 ? -8.141 -21.624 -20.555 1.00 37.97 94 SER A C 1
ATOM 756 O O . SER A 1 94 ? -8.799 -21.051 -19.682 1.00 37.97 94 SER A O 1
ATOM 758 N N . PRO A 1 95 ? -8.284 -22.946 -20.782 1.00 48.88 95 PRO A N 1
ATOM 759 C CA . PRO A 1 95 ? -9.243 -23.787 -20.057 1.00 48.88 95 PRO A CA 1
ATOM 760 C C . PRO A 1 95 ? -8.921 -23.942 -18.560 1.00 48.88 95 PRO A C 1
ATOM 762 O O . PRO A 1 95 ? -9.754 -24.414 -17.792 1.00 48.88 95 PRO A O 1
ATOM 765 N N . ILE A 1 96 ? -7.740 -23.504 -18.112 1.00 52.28 96 ILE A N 1
ATOM 766 C CA . ILE A 1 96 ? -7.275 -23.686 -16.730 1.00 52.28 96 ILE A CA 1
ATOM 767 C C . ILE A 1 96 ? -8.068 -22.822 -15.731 1.00 52.28 96 ILE A C 1
ATOM 769 O O . ILE A 1 96 ? -8.218 -23.213 -14.575 1.00 52.28 96 ILE A O 1
ATOM 773 N N . PHE A 1 97 ? -8.625 -21.679 -16.150 1.00 49.22 97 PHE A N 1
ATOM 774 C CA . PHE A 1 97 ? -9.309 -20.751 -15.233 1.00 49.22 97 PHE A CA 1
ATOM 775 C C . PHE A 1 97 ? -10.847 -20.803 -15.258 1.00 49.22 97 PHE A C 1
ATOM 777 O O . PHE A 1 97 ? -11.469 -20.220 -14.371 1.00 49.22 97 PHE A O 1
ATOM 784 N N . TYR A 1 98 ? -11.478 -21.522 -16.196 1.00 40.94 98 TYR A N 1
ATOM 785 C CA . TYR A 1 98 ? -12.949 -21.591 -16.282 1.00 40.94 98 TYR A CA 1
ATOM 786 C C . TYR A 1 98 ? -13.576 -22.758 -15.489 1.00 40.94 98 TYR A C 1
ATOM 7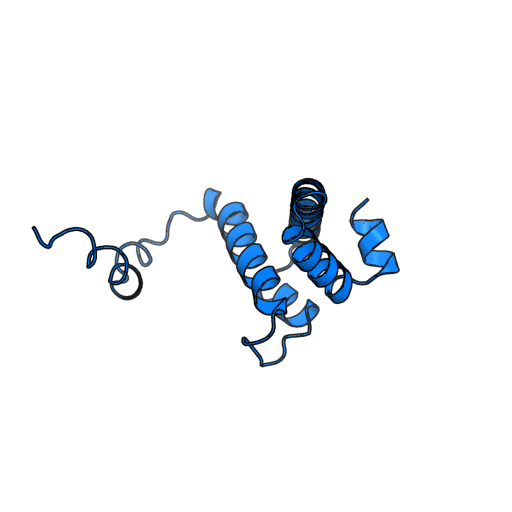88 O O . TYR A 1 98 ? -14.766 -22.756 -15.201 1.00 40.94 98 TYR A O 1
ATOM 796 N N . SER A 1 99 ? -12.789 -23.739 -15.036 1.00 43.06 99 SER A N 1
ATOM 797 C CA . SER A 1 99 ? -13.341 -24.998 -14.505 1.00 43.06 99 SER A CA 1
ATOM 798 C C . SER A 1 99 ? -13.890 -24.955 -13.066 1.00 43.06 99 SER A C 1
ATOM 800 O O . SER A 1 99 ? -14.394 -25.973 -12.595 1.00 43.06 99 SER A O 1
ATOM 802 N N . LYS A 1 100 ? -13.799 -23.841 -12.322 1.00 44.53 100 LYS A N 1
ATOM 803 C CA . LYS A 1 100 ? -14.139 -23.830 -10.878 1.00 44.53 100 LYS A CA 1
ATOM 804 C C . LYS A 1 100 ? -15.278 -22.892 -10.467 1.00 44.53 100 LYS A C 1
ATOM 806 O O . LYS A 1 100 ? -15.360 -22.500 -9.30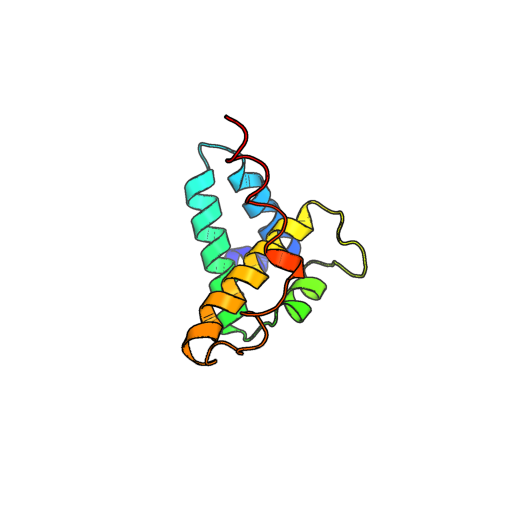5 1.00 44.53 100 LYS A O 1
ATOM 811 N N . ARG A 1 101 ? -16.180 -22.544 -11.392 1.00 44.91 101 ARG A N 1
ATOM 812 C CA . ARG A 1 101 ? -17.392 -21.772 -11.052 1.00 44.91 101 ARG A CA 1
ATOM 813 C C . ARG A 1 101 ? -18.698 -22.234 -11.707 1.00 44.91 101 ARG A C 1
ATOM 815 O O . ARG A 1 101 ? -19.697 -21.548 -11.535 1.00 44.91 101 ARG A O 1
ATOM 822 N N . GLU A 1 102 ? -18.713 -23.387 -12.379 1.00 39.56 102 GLU A N 1
ATOM 823 C CA . GLU A 1 102 ? -19.941 -23.968 -12.960 1.00 39.56 102 GLU A CA 1
ATOM 824 C C . GLU A 1 102 ? -20.392 -25.293 -12.318 1.00 39.56 102 GLU A C 1
ATOM 826 O O . GLU A 1 102 ? -21.523 -25.714 -12.531 1.00 39.56 102 GLU A O 1
ATOM 831 N N . SER A 1 103 ? -19.597 -25.926 -11.448 1.00 43.81 103 SER A N 1
ATOM 832 C CA . SER A 1 103 ? -19.968 -27.224 -10.853 1.00 43.81 103 SER A CA 1
ATOM 833 C C . SER A 1 103 ? -20.915 -27.151 -9.642 1.00 43.81 103 SER A C 1
ATOM 835 O O . SER A 1 103 ? -21.124 -28.169 -8.994 1.00 43.81 103 SER A O 1
ATOM 837 N N . LEU A 1 104 ? -21.450 -25.976 -9.284 1.00 41.75 104 LEU A N 1
ATOM 838 C CA . LEU A 1 104 ? -22.371 -25.817 -8.140 1.00 41.75 104 LEU A CA 1
ATOM 839 C C . LEU A 1 104 ? -23.758 -25.275 -8.518 1.00 41.75 104 LEU A C 1
ATOM 841 O O . LEU A 1 104 ? -24.542 -24.984 -7.622 1.00 41.75 104 LEU A O 1
ATOM 845 N N . LEU A 1 105 ? -24.078 -25.129 -9.809 1.00 43.34 105 LEU A N 1
ATOM 846 C CA . LEU A 1 105 ? -25.367 -24.564 -10.238 1.00 43.34 105 LEU A CA 1
ATOM 847 C C . LEU A 1 105 ? -26.234 -25.497 -11.098 1.00 43.34 105 LEU A C 1
ATOM 849 O O . LEU A 1 105 ? -27.236 -25.035 -11.631 1.00 43.34 105 LEU A O 1
ATOM 853 N N . GLN A 1 106 ? -25.906 -26.789 -11.233 1.00 41.34 106 GLN A N 1
ATOM 854 C CA . GLN A 1 106 ? -26.690 -27.709 -12.079 1.00 41.34 106 GLN A CA 1
ATOM 855 C C . GLN A 1 106 ? -26.841 -29.133 -11.510 1.00 41.34 106 GLN A C 1
ATOM 857 O O . GLN A 1 106 ? -26.568 -30.112 -12.197 1.00 41.34 106 GLN A O 1
ATOM 862 N N . THR A 1 107 ? -27.306 -29.278 -10.265 1.00 46.03 107 THR A N 1
ATOM 863 C CA . THR A 1 107 ? -27.927 -30.547 -9.824 1.00 46.03 107 THR A CA 1
ATOM 864 C C . THR A 1 107 ? -29.272 -30.279 -9.153 1.00 46.03 107 THR A C 1
ATOM 866 O O . THR A 1 107 ? -29.387 -30.278 -7.927 1.00 46.03 107 THR A O 1
ATOM 869 N N . THR A 1 108 ? -30.288 -30.003 -9.963 1.00 39.81 108 THR A N 1
ATOM 870 C CA . THR A 1 108 ? -31.703 -30.297 -9.693 1.00 39.81 108 THR A CA 1
ATOM 871 C C . THR A 1 108 ? -32.373 -30.519 -11.037 1.00 39.81 108 THR A C 1
ATOM 873 O O . THR A 1 108 ? -32.093 -29.710 -11.950 1.00 39.81 108 THR A O 1
#

Organism: NCBI:txid129364

Foldseek 3Di:
DLVVVCVVQNPQRLLVVLLVLCVDPVRNVVSVVSLVVSLVVCVVVVHDLVNVCVSNVPPDDCPDPSVVSSVVSNVVNCVVPVVPDDPPVVVVPDPPPPPPPPPPPDDD

Sequence (108 aa):
MISTLTANYGDEALSKMLEAAKQVRETKAMAKDLQNAQFNNWLAQDFTPTQVLNLLGMKHQLREPNAIVWYAYKAFYERAILPRSRPSRILAISPIFYSKRESLLQTT

Radius of gyration: 16.91 Å; chains: 1; bounding box: 43×42×39 Å

Secondary structure (DSSP, 8-state):
-HHHHHHHH-HHHHHHHHHHHTTSTTTHHHHHHHHHHHHHHHHHTT--HHHHHHHTT-SS-TTSTTHHHHHHHHHHHHHHHTTTS---TTGGG-TTTTTTSSTTS---

pLDDT: mean 75.6, std 20.01, range [37.97, 95.88]